Protein AF-A0A6S7HKX4-F1 (afdb_monomer_lite)

Secondary structure (DSSP, 8-state):
------------TT-PPPPPPPPTTS--S----S---------TT--GGGSHHHHHHHHHHHHHHHHHHHHHHHHHHHTS-----SSPPPHHHHHHHHHHHHHHHHHHHHHHHHHHHHHHHTTS-----

Radius of gyration: 35.09 Å; chains: 1; bounding box: 99×59×80 Å

InterPro domains:
  IPR011598 Myc-type, basic helix-loop-helix (bHLH) domain [PF00010] (57-106)
  IPR011598 Myc-type, basic helix-loop-helix (bHLH) domain [PS50888] (53-105)
  IPR011598 Myc-type, basic helix-loop-helix (bHLH) domain [SM00353] (59-111)
  IPR036638 Helix-loop-helix DNA-binding domain superfamily [G3DSA:4.10.280.10] (56-117)
  IPR036638 Helix-loop-helix DNA-binding domain superfamily [SSF47459] (55-114)
  IPR050283 E-box Binding Transcriptional Regulators [PTHR23349] (57-115)

Organism: Paramuricea clavata (NCBI:txid317549)

Sequence (129 aa):
MEYQDFTFSMPTCYQLGIPNEPSAAEIQGMAYPFPPQMVPVPHPLYDCNLEPAFIRKRNERERIRVRHVNEGYARLREHLPNEPTEKRMSKVETLRAAIRYIRRLELLLDNAKDKSVLSQKNATGDKEK

Foldseek 3Di:
DDDPPPPPDDPDPPPPDDPDDPPPVPPPDDDDPDDDPCPPDPDPVPPPCPPPVNVVVVVVVVVVVVVVVVVVLVVLVVPFPDDPDPDDDDPVRSVVRSVVVVVVVVVVVVVVVVVVVVVVVVPPDDDDD

pLDDT: mean 70.92, std 21.26, range [34.69, 98.44]

Structure (mmCIF, N/CA/C/O backbone):
data_AF-A0A6S7HKX4-F1
#
_entry.id   AF-A0A6S7HKX4-F1
#
loop_
_atom_site.group_PDB
_atom_site.id
_atom_site.type_symbol
_atom_site.label_atom_id
_atom_site.label_alt_id
_atom_site.label_comp_id
_atom_site.label_asym_id
_atom_site.label_entity_id
_atom_site.label_seq_id
_atom_site.pdbx_PDB_ins_code
_atom_site.Cartn_x
_atom_site.Cartn_y
_atom_site.Cartn_z
_atom_site.occupancy
_atom_site.B_iso_or_equiv
_atom_site.auth_seq_id
_atom_site.auth_comp_id
_atom_site.auth_asym_id
_atom_site.auth_atom_id
_atom_site.pdbx_PDB_model_num
ATOM 1 N N . MET A 1 1 ? 14.867 16.186 -35.378 1.00 38.22 1 MET A N 1
ATOM 2 C CA . MET A 1 1 ? 14.187 15.729 -34.150 1.00 38.22 1 MET A CA 1
ATOM 3 C C . MET A 1 1 ? 15.170 14.799 -33.463 1.00 38.22 1 MET A C 1
ATOM 5 O O . MET A 1 1 ? 15.219 13.622 -33.785 1.00 38.22 1 MET A O 1
ATOM 9 N N . GLU A 1 2 ? 16.079 15.380 -32.682 1.00 34.69 2 GLU A N 1
ATOM 10 C CA . GLU A 1 2 ? 17.159 14.640 -32.028 1.00 34.69 2 GLU A CA 1
ATOM 11 C C . GLU A 1 2 ? 16.598 13.917 -30.806 1.00 34.69 2 GLU A C 1
ATOM 13 O O . GLU A 1 2 ? 16.015 14.543 -29.919 1.00 34.69 2 GLU A O 1
ATOM 18 N N . TYR A 1 3 ? 16.733 12.595 -30.778 1.00 47.16 3 TYR A N 1
ATOM 19 C CA . TYR A 1 3 ? 16.502 11.834 -29.561 1.00 47.16 3 TYR A CA 1
ATOM 20 C C . TYR A 1 3 ? 17.735 12.007 -28.679 1.00 47.16 3 TYR A C 1
ATOM 22 O O . TYR A 1 3 ? 18.819 11.561 -29.035 1.00 47.16 3 TYR A O 1
ATOM 30 N N . GLN A 1 4 ? 17.568 12.687 -27.544 1.00 40.19 4 GLN A N 1
ATOM 31 C CA . GLN A 1 4 ? 18.580 12.719 -26.495 1.00 40.19 4 GLN A CA 1
ATOM 32 C C . GLN A 1 4 ? 18.827 11.293 -25.999 1.00 40.19 4 GLN A C 1
ATOM 34 O O . GLN A 1 4 ? 17.922 10.645 -25.463 1.00 40.19 4 GLN A O 1
ATOM 39 N N . ASP A 1 5 ? 20.063 10.833 -26.170 1.00 42.28 5 ASP A N 1
ATOM 40 C CA . ASP A 1 5 ? 20.596 9.597 -25.613 1.00 42.28 5 ASP A CA 1
ATOM 41 C C . ASP A 1 5 ? 20.592 9.659 -24.079 1.00 42.28 5 ASP A C 1
ATOM 43 O O . ASP A 1 5 ? 21.589 9.955 -23.425 1.00 42.28 5 ASP A O 1
ATOM 47 N N . PHE A 1 6 ? 19.453 9.335 -23.467 1.00 45.53 6 PHE A N 1
ATOM 48 C CA . PHE A 1 6 ? 19.418 8.917 -22.071 1.00 45.53 6 PHE A CA 1
ATOM 49 C C . PHE A 1 6 ? 19.879 7.462 -21.989 1.00 45.53 6 PHE A C 1
ATOM 51 O O . PHE A 1 6 ? 19.098 6.546 -21.717 1.00 45.53 6 PHE A O 1
ATOM 58 N N . THR A 1 7 ? 21.177 7.243 -22.208 1.00 43.38 7 THR A N 1
ATOM 59 C CA . THR A 1 7 ? 21.858 6.026 -21.768 1.00 43.38 7 THR A CA 1
ATOM 60 C C . THR A 1 7 ? 21.857 6.023 -20.242 1.00 43.38 7 THR A C 1
ATOM 62 O O . THR A 1 7 ? 22.804 6.454 -19.584 1.00 43.38 7 THR A O 1
ATOM 65 N N . PHE A 1 8 ? 20.745 5.580 -19.659 1.00 43.91 8 PHE A N 1
ATOM 66 C CA . PHE A 1 8 ? 20.685 5.205 -18.258 1.00 43.91 8 PHE A CA 1
ATOM 67 C C . PHE A 1 8 ? 21.740 4.116 -18.051 1.00 43.91 8 PHE A C 1
ATOM 69 O O . PHE A 1 8 ? 21.613 3.024 -18.603 1.00 43.91 8 PHE A O 1
ATOM 76 N N . SER A 1 9 ? 22.805 4.470 -17.331 1.00 47.94 9 SER A N 1
ATOM 77 C CA . SER A 1 9 ? 23.924 3.610 -16.953 1.00 47.94 9 SER A CA 1
ATOM 78 C C . SER A 1 9 ? 23.445 2.182 -16.660 1.00 47.94 9 SER A C 1
ATOM 80 O O . SER A 1 9 ? 22.781 1.922 -15.656 1.00 47.94 9 SER A O 1
ATOM 82 N N . MET A 1 10 ? 23.734 1.262 -17.583 1.00 40.25 10 MET A N 1
ATOM 83 C CA . MET A 1 10 ? 23.580 -0.171 -17.358 1.00 40.25 10 MET A CA 1
ATOM 84 C C . MET A 1 10 ? 24.745 -0.605 -16.462 1.00 40.25 10 MET A C 1
ATOM 86 O O . MET A 1 10 ? 25.899 -0.402 -16.848 1.00 40.25 10 MET A O 1
ATOM 90 N N . PRO A 1 11 ? 24.488 -1.157 -15.264 1.00 45.47 11 PRO A N 1
ATOM 91 C CA . PRO A 1 11 ? 25.556 -1.573 -14.374 1.00 45.47 11 PRO A CA 1
ATOM 92 C C . PRO A 1 11 ? 26.277 -2.777 -14.988 1.00 45.47 11 PRO A C 1
ATOM 94 O O . PRO A 1 11 ? 25.667 -3.813 -15.229 1.00 45.47 11 PRO A O 1
ATOM 97 N N . THR A 1 12 ? 27.557 -2.554 -15.278 1.00 52.22 12 THR A N 1
ATOM 98 C CA . THR A 1 12 ? 28.757 -3.409 -15.424 1.00 52.22 12 THR A CA 1
ATOM 99 C C . THR A 1 12 ? 28.710 -4.923 -15.115 1.00 52.22 12 THR A C 1
ATOM 101 O O . THR A 1 12 ? 29.725 -5.493 -14.722 1.00 52.22 12 THR A O 1
ATOM 104 N N . CYS A 1 13 ? 27.616 -5.653 -15.328 1.00 49.75 13 CYS A N 1
ATOM 105 C CA . CYS A 1 13 ? 27.604 -7.107 -15.119 1.00 49.75 13 CYS A CA 1
ATOM 106 C C . CYS A 1 13 ? 28.313 -7.910 -16.228 1.00 49.75 13 CYS A C 1
ATOM 108 O O . CYS A 1 13 ? 28.471 -9.118 -16.084 1.00 49.75 13 CYS A O 1
ATOM 110 N N . TYR A 1 14 ? 28.798 -7.261 -17.295 1.00 47.81 14 TYR A N 1
ATOM 111 C CA . TYR A 1 14 ? 29.517 -7.919 -18.396 1.00 47.81 14 TYR A CA 1
ATOM 112 C C . TYR A 1 14 ? 31.052 -7.939 -18.254 1.00 47.81 14 TYR A C 1
ATOM 114 O O . TYR A 1 14 ? 31.738 -8.348 -19.184 1.00 47.81 14 TYR A O 1
ATOM 122 N N . GLN A 1 15 ? 31.621 -7.550 -17.108 1.00 52.62 15 GLN A N 1
ATOM 123 C CA . GLN A 1 15 ? 33.061 -7.701 -16.835 1.00 52.62 15 GLN A CA 1
ATOM 124 C C . GLN A 1 15 ? 33.355 -8.983 -16.044 1.00 52.62 15 GLN A C 1
ATOM 126 O O . GLN A 1 15 ? 33.944 -8.947 -14.967 1.00 52.62 15 GLN A O 1
ATOM 131 N N . LEU A 1 16 ? 32.949 -10.136 -16.581 1.00 53.16 16 LEU A N 1
ATOM 132 C CA . LEU A 1 16 ? 33.543 -11.411 -16.181 1.00 53.16 16 LEU A CA 1
ATOM 133 C C . LEU A 1 16 ? 34.703 -11.695 -17.136 1.00 53.16 16 LEU A C 1
ATOM 135 O O . LEU A 1 16 ? 34.516 -11.773 -18.348 1.00 53.16 16 LEU A O 1
ATOM 139 N N . GLY A 1 17 ? 35.907 -11.734 -16.561 1.00 46.84 17 GLY A N 1
ATOM 140 C CA . GLY A 1 17 ? 37.186 -11.799 -17.257 1.00 46.84 17 GLY A CA 1
ATOM 141 C C . GLY A 1 17 ? 37.243 -12.881 -18.328 1.00 46.84 17 GLY A C 1
ATOM 142 O O . GLY A 1 17 ? 36.956 -14.047 -18.068 1.00 46.84 17 GLY A O 1
ATOM 143 N N . ILE A 1 18 ? 37.661 -12.474 -19.523 1.00 51.97 18 ILE A N 1
ATOM 144 C CA . ILE A 1 18 ? 38.105 -13.387 -20.571 1.00 51.97 18 ILE A CA 1
ATOM 145 C C . ILE A 1 18 ? 39.382 -14.070 -20.044 1.00 51.97 18 ILE A C 1
ATOM 147 O O . ILE A 1 18 ? 40.344 -13.358 -19.740 1.00 51.97 18 ILE A O 1
ATOM 151 N N . PRO A 1 19 ? 39.425 -15.407 -19.879 1.00 50.22 19 PRO A N 1
ATOM 152 C CA . PRO A 1 19 ? 40.683 -16.093 -19.632 1.00 50.22 19 PRO A CA 1
ATOM 153 C C . PRO A 1 19 ? 41.577 -15.937 -20.866 1.00 50.22 19 PRO A C 1
ATOM 155 O O . PRO A 1 19 ? 41.104 -16.037 -21.994 1.00 50.22 19 PRO A O 1
ATOM 158 N N . ASN A 1 20 ? 42.861 -15.668 -20.641 1.00 56.69 20 ASN A N 1
ATOM 159 C CA . ASN A 1 20 ? 43.875 -15.547 -21.684 1.00 56.69 20 ASN A CA 1
ATOM 160 C C . ASN A 1 20 ? 43.889 -16.826 -22.545 1.00 56.69 20 ASN A C 1
ATOM 162 O O . ASN A 1 20 ? 44.143 -17.907 -22.013 1.00 56.69 20 ASN A O 1
ATOM 166 N N . GLU A 1 21 ? 43.587 -16.708 -23.840 1.00 54.16 21 GLU A N 1
ATOM 167 C CA . GLU A 1 21 ? 43.734 -17.803 -24.805 1.00 54.16 21 GLU A CA 1
ATOM 168 C C . GLU A 1 21 ? 45.199 -18.270 -24.794 1.00 54.16 21 GLU A C 1
ATOM 170 O O . GLU A 1 21 ? 46.097 -17.443 -25.002 1.00 54.16 21 GLU A O 1
ATOM 175 N N . PRO A 1 22 ? 45.496 -19.556 -24.536 1.00 51.69 22 PRO A N 1
ATOM 176 C CA . PRO A 1 22 ? 46.855 -20.043 -24.686 1.00 51.69 22 PRO A CA 1
ATOM 177 C C . PRO A 1 22 ? 47.254 -19.926 -26.161 1.00 51.69 22 PRO A C 1
ATOM 179 O O . PRO A 1 22 ? 46.517 -20.320 -27.066 1.00 51.69 22 PRO A O 1
ATOM 182 N N . SER A 1 23 ? 48.430 -19.348 -26.403 1.00 49.41 23 SER A N 1
ATOM 183 C CA . SER A 1 23 ? 49.015 -19.229 -27.739 1.00 49.41 23 SER A CA 1
ATOM 184 C C . SER A 1 23 ? 49.030 -20.593 -28.436 1.00 49.41 23 SER A C 1
ATOM 186 O O . SER A 1 23 ? 49.363 -21.607 -27.821 1.00 49.41 23 SER A O 1
ATOM 188 N N . ALA A 1 24 ? 48.728 -20.607 -29.738 1.00 49.25 24 ALA A N 1
ATOM 189 C CA . ALA A 1 24 ? 48.618 -21.794 -30.594 1.00 49.25 24 ALA A CA 1
ATOM 190 C C . ALA A 1 24 ? 49.850 -22.733 -30.597 1.00 49.25 24 ALA A C 1
ATOM 192 O O . ALA A 1 24 ? 49.810 -23.799 -31.204 1.00 49.25 24 ALA A O 1
ATOM 193 N N . ALA A 1 25 ? 50.940 -22.357 -29.927 1.00 48.91 25 ALA A N 1
ATOM 194 C CA . ALA A 1 25 ? 52.178 -23.116 -29.827 1.00 48.91 25 ALA A CA 1
ATOM 195 C C . ALA A 1 25 ? 52.177 -24.241 -28.766 1.00 48.91 25 ALA A C 1
ATOM 197 O O . ALA A 1 25 ? 53.086 -25.066 -28.793 1.00 48.91 25 ALA A O 1
ATOM 198 N N . GLU A 1 26 ? 51.199 -24.321 -27.852 1.00 49.41 26 GLU A N 1
ATOM 199 C CA . GLU A 1 26 ? 51.186 -25.359 -26.794 1.00 49.41 26 GLU A CA 1
ATOM 200 C C . GLU A 1 26 ? 50.307 -26.588 -27.105 1.00 49.41 26 GLU A C 1
ATOM 202 O O . GLU A 1 26 ? 50.338 -27.579 -26.376 1.00 49.41 26 GLU A O 1
ATOM 207 N N . ILE A 1 27 ? 49.565 -26.591 -28.218 1.00 51.16 27 ILE A N 1
ATOM 208 C CA . ILE A 1 27 ? 48.670 -27.699 -28.596 1.00 51.16 27 ILE A CA 1
ATOM 209 C C . ILE A 1 27 ? 49.360 -28.614 -29.617 1.00 51.16 27 ILE A C 1
ATOM 211 O O . ILE A 1 27 ? 48.901 -28.783 -30.743 1.00 51.16 27 ILE A O 1
ATOM 215 N N . GLN A 1 28 ? 50.482 -29.224 -29.242 1.00 47.72 28 GLN A N 1
ATOM 216 C CA . GLN A 1 28 ? 51.114 -30.254 -30.070 1.00 47.72 28 GLN A CA 1
ATOM 217 C C . GLN A 1 28 ? 51.343 -31.518 -29.243 1.00 47.72 28 GLN A C 1
ATOM 219 O O . GLN A 1 28 ? 52.391 -31.693 -28.632 1.00 47.72 28 GLN A O 1
ATOM 224 N N . GLY A 1 29 ? 50.350 -32.418 -29.220 1.00 51.34 29 GLY A N 1
ATOM 225 C CA . GLY A 1 29 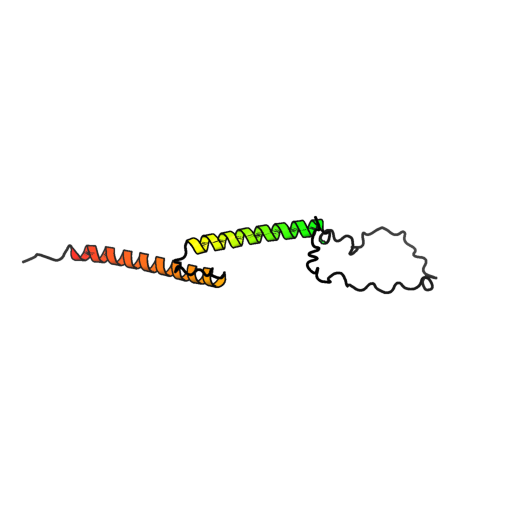? 50.610 -33.786 -28.753 1.00 51.34 29 GLY A CA 1
ATOM 226 C C . GLY A 1 29 ? 49.442 -34.669 -28.316 1.00 51.34 29 GLY A C 1
ATOM 227 O O . GLY A 1 29 ? 49.664 -35.864 -28.161 1.00 51.34 29 GLY A O 1
ATOM 228 N N . MET A 1 30 ? 48.217 -34.167 -28.132 1.00 43.97 30 MET A N 1
ATOM 229 C CA . MET A 1 30 ? 47.121 -35.008 -27.617 1.00 43.97 30 MET A CA 1
ATOM 230 C C . MET A 1 30 ? 46.098 -35.320 -28.712 1.00 43.97 30 MET A C 1
ATOM 232 O O . MET A 1 30 ? 45.178 -34.549 -28.974 1.00 43.97 30 MET A O 1
ATOM 236 N N . ALA A 1 31 ? 46.272 -36.468 -29.369 1.00 50.06 31 ALA A N 1
ATOM 237 C CA . ALA A 1 31 ? 45.249 -37.054 -30.226 1.00 50.06 31 ALA A CA 1
ATOM 238 C C . ALA A 1 31 ? 44.071 -37.523 -29.351 1.00 50.06 31 ALA A C 1
ATOM 240 O O . ALA A 1 31 ? 44.165 -38.538 -28.663 1.00 50.06 31 ALA A O 1
ATOM 241 N N . TYR A 1 32 ? 42.972 -36.765 -29.342 1.00 48.84 32 TYR A N 1
ATOM 242 C CA . TYR A 1 32 ? 41.739 -37.134 -28.642 1.00 48.84 32 TYR A CA 1
ATOM 243 C C . TYR A 1 32 ? 41.058 -38.321 -29.354 1.00 48.84 32 TYR A C 1
ATOM 245 O O . TYR A 1 32 ? 40.718 -38.195 -30.530 1.00 48.84 32 TYR A O 1
ATOM 253 N N . PRO A 1 33 ? 40.824 -39.467 -28.682 1.00 57.03 33 PRO A N 1
ATOM 254 C CA . PRO A 1 33 ? 40.364 -40.689 -29.344 1.00 57.03 33 PRO A CA 1
ATOM 255 C C . PRO A 1 33 ? 38.832 -40.836 -29.413 1.00 57.03 33 PRO A C 1
ATOM 257 O O . PRO A 1 33 ? 38.343 -41.926 -29.697 1.00 57.03 33 PRO A O 1
ATOM 260 N N . PHE A 1 34 ? 38.051 -39.778 -29.174 1.00 52.47 34 PHE A N 1
ATOM 261 C CA . PHE A 1 34 ? 36.586 -39.849 -29.211 1.00 52.47 34 PHE A CA 1
ATOM 262 C C . PHE A 1 34 ? 35.995 -38.759 -30.116 1.00 52.47 34 PHE A C 1
ATOM 264 O O . PHE A 1 34 ? 36.369 -37.594 -29.967 1.00 52.47 34 PHE A O 1
ATOM 271 N N . PRO A 1 35 ? 35.070 -39.099 -31.041 1.00 59.53 35 PRO A N 1
ATOM 272 C CA . PRO A 1 35 ? 34.358 -38.093 -31.819 1.00 59.53 35 PRO A CA 1
ATOM 273 C C . PRO A 1 35 ? 33.580 -37.178 -30.859 1.00 59.53 35 PRO A C 1
ATOM 275 O O . PRO A 1 35 ? 32.967 -37.691 -29.916 1.00 59.53 35 PRO A O 1
ATOM 278 N N . PRO A 1 36 ? 33.591 -35.847 -31.061 1.00 58.19 36 PRO A N 1
ATOM 279 C CA . PRO A 1 36 ? 32.891 -34.925 -30.181 1.00 58.19 36 PRO A CA 1
ATOM 280 C C . PRO A 1 36 ? 31.386 -35.161 -30.305 1.00 58.19 36 PRO A C 1
ATOM 282 O O . PRO A 1 36 ? 30.721 -34.655 -31.207 1.00 58.19 36 PRO A O 1
ATOM 285 N N . GLN A 1 37 ? 30.832 -35.941 -29.380 1.00 60.75 37 GLN A N 1
ATOM 286 C CA . GLN A 1 37 ? 29.413 -35.863 -29.089 1.00 60.75 37 GLN A CA 1
ATOM 287 C C . GLN A 1 37 ? 29.178 -34.462 -28.535 1.00 60.75 37 GLN A C 1
ATOM 289 O O . GLN A 1 37 ? 29.709 -34.108 -27.482 1.00 60.75 37 GLN A O 1
ATOM 294 N N . MET A 1 38 ? 28.439 -33.650 -29.290 1.00 52.06 38 MET A N 1
ATOM 295 C CA . MET A 1 38 ? 28.042 -32.300 -28.907 1.00 52.06 38 MET A CA 1
ATOM 296 C C . MET A 1 38 ? 27.066 -32.380 -27.732 1.00 52.06 38 MET A C 1
ATOM 298 O O . MET A 1 38 ? 25.859 -32.221 -27.894 1.00 52.06 38 MET A O 1
ATOM 302 N N . VAL A 1 39 ? 27.577 -32.657 -26.536 1.00 61.06 39 VAL A N 1
ATOM 303 C CA . VAL A 1 39 ? 26.872 -32.308 -25.308 1.00 61.06 39 VAL A CA 1
ATOM 304 C C . VAL A 1 39 ? 26.754 -30.782 -25.316 1.00 61.06 39 VAL A C 1
ATOM 306 O O . VAL A 1 39 ? 27.785 -30.114 -25.421 1.00 61.06 39 VAL A O 1
ATOM 309 N N . PRO A 1 40 ? 25.542 -30.194 -25.298 1.00 60.41 40 PRO A N 1
ATOM 310 C CA . PRO A 1 40 ? 25.404 -28.747 -25.277 1.00 60.41 40 PRO A CA 1
ATOM 311 C C . PRO A 1 40 ? 26.002 -28.244 -23.966 1.00 60.41 40 PRO A C 1
ATOM 313 O O . PRO A 1 40 ? 25.389 -28.344 -22.904 1.00 60.41 40 PRO A O 1
ATOM 316 N N . VAL A 1 41 ? 27.240 -27.762 -24.026 1.00 58.50 41 VAL A N 1
ATOM 317 C CA . VAL A 1 41 ? 27.864 -27.060 -22.911 1.00 58.50 41 VAL A CA 1
ATOM 318 C C . VAL A 1 41 ? 27.022 -25.803 -22.691 1.00 58.50 41 VAL A C 1
ATOM 320 O O . VAL A 1 41 ? 26.776 -25.090 -23.668 1.00 58.50 41 VAL A O 1
ATOM 323 N N . PRO A 1 42 ? 26.542 -25.523 -21.464 1.00 57.97 42 PRO A N 1
ATOM 324 C CA . PRO A 1 42 ? 25.842 -24.283 -21.155 1.00 57.97 42 PRO A CA 1
ATOM 325 C C . PRO A 1 42 ? 26.773 -23.099 -21.433 1.00 57.97 42 PRO A C 1
ATOM 327 O O . PRO A 1 42 ? 27.582 -22.701 -20.597 1.00 57.97 42 PRO A O 1
ATOM 330 N N . HIS A 1 43 ? 26.720 -22.578 -22.655 1.00 55.72 43 HIS A N 1
ATOM 331 C CA . HIS A 1 43 ? 27.510 -21.429 -23.050 1.00 55.72 43 HIS A CA 1
ATOM 332 C C . HIS A 1 43 ? 26.868 -20.183 -22.424 1.00 55.72 43 HIS A C 1
ATOM 334 O O . HIS A 1 43 ? 25.657 -20.004 -22.573 1.00 55.72 43 HIS A O 1
ATOM 340 N N . PRO A 1 44 ? 27.647 -19.279 -21.798 1.00 57.66 44 PRO A N 1
ATOM 341 C CA . PRO A 1 44 ? 27.145 -18.026 -21.215 1.00 57.66 44 PRO A CA 1
ATOM 342 C C . PRO A 1 44 ? 26.367 -17.139 -22.201 1.00 57.66 44 PRO A C 1
ATOM 344 O O . PRO A 1 44 ? 25.652 -16.231 -21.792 1.00 57.66 44 PRO A O 1
ATOM 347 N N . LEU A 1 45 ? 26.508 -17.406 -23.503 1.00 53.91 45 LEU A N 1
ATOM 348 C CA . LEU A 1 45 ? 25.839 -16.703 -24.596 1.00 53.91 45 LEU A CA 1
ATOM 349 C C . LEU A 1 45 ? 24.468 -17.294 -24.973 1.00 53.91 45 LEU A C 1
ATOM 351 O O . LEU A 1 45 ? 23.764 -16.703 -25.781 1.00 53.91 45 LEU A O 1
ATOM 355 N N . TYR A 1 46 ? 24.080 -18.437 -24.397 1.00 51.81 46 TYR A N 1
ATOM 356 C CA . TYR A 1 46 ? 22.788 -19.099 -24.628 1.00 51.81 46 TYR A CA 1
ATOM 357 C C . TYR A 1 46 ? 21.906 -19.148 -23.379 1.00 51.81 46 TYR A C 1
ATOM 359 O O . TYR A 1 46 ? 20.905 -19.868 -23.364 1.00 51.81 46 TYR A O 1
ATOM 367 N N . ASP A 1 47 ? 22.219 -18.370 -22.338 1.00 56.78 47 ASP A N 1
ATOM 368 C CA . ASP A 1 47 ? 21.228 -18.137 -21.296 1.00 56.78 47 ASP A CA 1
ATOM 369 C C . ASP A 1 47 ? 20.178 -17.174 -21.859 1.00 56.78 47 ASP A C 1
ATOM 371 O O . ASP A 1 47 ? 20.289 -15.952 -21.780 1.00 56.78 47 ASP A O 1
ATOM 375 N N . CYS A 1 48 ? 19.150 -17.744 -22.487 1.00 60.84 48 CYS A N 1
ATOM 376 C CA . CYS A 1 48 ? 18.013 -17.025 -23.051 1.00 60.84 48 CYS A CA 1
ATOM 377 C C . CYS A 1 48 ? 17.330 -16.106 -22.022 1.00 60.84 48 CYS A C 1
ATOM 379 O O . CYS A 1 48 ? 16.597 -15.198 -22.397 1.00 60.84 48 CYS A O 1
ATOM 381 N N . ASN A 1 49 ? 17.608 -16.259 -20.725 1.00 61.72 49 ASN A N 1
ATOM 382 C CA . ASN A 1 49 ? 17.166 -15.330 -19.690 1.00 61.72 49 ASN A CA 1
ATOM 383 C C . ASN A 1 49 ? 17.873 -13.955 -19.730 1.00 61.72 49 ASN A C 1
ATOM 385 O O . ASN A 1 49 ? 17.359 -13.009 -19.126 1.00 61.72 49 ASN A O 1
ATOM 389 N N . LEU A 1 50 ? 19.004 -13.824 -20.435 1.00 67.06 50 LEU A N 1
ATOM 390 C CA . LEU A 1 50 ? 19.798 -12.593 -20.578 1.00 67.06 50 LEU A CA 1
ATOM 391 C C . LEU A 1 50 ? 19.499 -11.812 -21.867 1.00 67.06 50 LEU A C 1
ATOM 393 O O . LEU A 1 50 ? 19.918 -10.660 -21.989 1.00 67.06 50 LEU A O 1
ATOM 397 N N . GLU A 1 51 ? 18.757 -12.389 -22.818 1.00 75.62 51 GLU A N 1
ATOM 398 C CA . GLU A 1 51 ? 18.395 -11.686 -24.053 1.00 75.62 51 GLU A CA 1
ATOM 399 C C . GLU A 1 51 ? 17.661 -10.374 -23.703 1.00 75.62 51 GLU A C 1
ATOM 401 O O . GLU A 1 51 ? 16.709 -10.384 -22.901 1.00 75.62 51 GLU A O 1
ATOM 406 N N . PRO A 1 52 ? 17.986 -9.246 -24.359 1.00 81.12 52 PRO A N 1
ATOM 407 C CA . PRO A 1 52 ? 17.323 -7.972 -24.100 1.00 81.12 52 PRO A CA 1
ATOM 408 C C . PRO A 1 52 ? 15.788 -8.049 -24.178 1.00 81.12 52 PRO A C 1
ATOM 410 O O . PRO A 1 52 ? 15.090 -7.349 -23.444 1.00 81.12 52 PRO A O 1
ATOM 413 N N . ALA A 1 53 ? 15.232 -8.911 -25.038 1.00 82.50 53 ALA A N 1
ATOM 414 C CA . ALA A 1 53 ? 13.788 -9.118 -25.154 1.00 82.50 53 ALA A CA 1
ATOM 415 C C . ALA A 1 53 ? 13.168 -9.811 -23.925 1.00 82.50 53 ALA A C 1
ATOM 417 O O . ALA A 1 53 ? 12.118 -9.375 -23.438 1.00 82.50 53 ALA A O 1
ATOM 418 N N . PHE A 1 54 ? 13.819 -10.850 -23.394 1.00 83.31 54 PHE A N 1
ATOM 419 C CA . PHE A 1 54 ? 13.351 -11.577 -22.213 1.00 83.31 54 PHE A CA 1
ATOM 420 C C . PHE A 1 54 ? 13.443 -10.705 -20.951 1.00 83.31 54 PHE A C 1
ATOM 422 O O . PHE A 1 54 ? 12.480 -10.645 -20.176 1.00 83.31 54 PHE A O 1
ATOM 429 N N . ILE A 1 55 ? 14.521 -9.925 -20.803 1.00 86.88 55 ILE A N 1
ATOM 430 C CA . ILE A 1 55 ? 14.677 -8.947 -19.713 1.00 86.88 55 ILE A CA 1
ATOM 431 C C . ILE A 1 55 ? 13.576 -7.880 -19.768 1.00 86.88 55 ILE A C 1
ATOM 433 O O . ILE A 1 55 ? 12.921 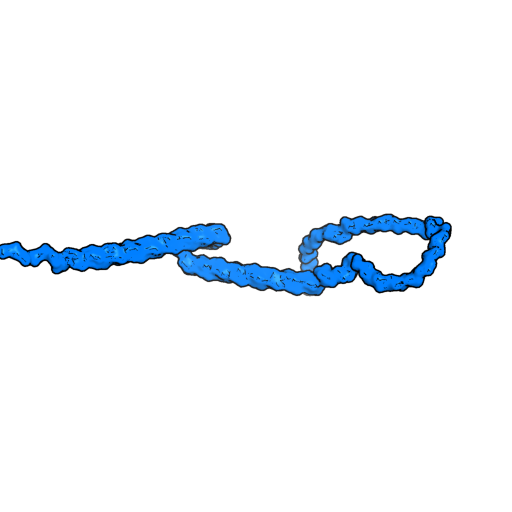-7.618 -18.756 1.00 86.88 55 ILE A O 1
ATOM 437 N N . ARG A 1 56 ? 13.306 -7.289 -20.945 1.00 88.50 56 ARG A N 1
ATOM 438 C CA . ARG A 1 56 ? 12.224 -6.297 -21.107 1.00 88.50 56 ARG A CA 1
ATOM 439 C C . ARG A 1 56 ? 10.866 -6.866 -20.701 1.00 88.50 56 ARG A C 1
ATOM 441 O O . ARG A 1 56 ? 10.144 -6.226 -19.940 1.00 88.50 56 ARG A O 1
ATOM 448 N N . LYS A 1 57 ? 10.541 -8.087 -21.141 1.00 90.31 57 LYS A N 1
ATOM 449 C CA . LYS A 1 57 ? 9.284 -8.766 -20.785 1.00 90.31 57 LYS A CA 1
ATOM 450 C C . LYS A 1 57 ? 9.171 -9.012 -19.277 1.00 90.31 57 LYS A C 1
ATOM 452 O O . LYS A 1 57 ? 8.099 -8.819 -18.704 1.00 90.31 57 LYS A O 1
ATOM 457 N N . ARG A 1 58 ? 10.263 -9.413 -18.614 1.00 91.88 58 ARG A N 1
ATOM 458 C CA . ARG A 1 58 ? 10.309 -9.577 -17.152 1.00 91.88 58 ARG A CA 1
ATOM 459 C C . ARG A 1 58 ? 10.106 -8.243 -16.426 1.00 91.88 58 ARG A C 1
ATOM 461 O O . ARG A 1 58 ? 9.291 -8.183 -15.507 1.00 91.88 58 ARG A O 1
ATOM 468 N N . ASN A 1 59 ? 10.802 -7.190 -16.849 1.00 95.94 59 ASN A N 1
ATOM 469 C CA . ASN A 1 59 ? 10.702 -5.861 -16.242 1.00 95.94 59 ASN A CA 1
ATOM 470 C C . ASN A 1 59 ? 9.300 -5.272 -16.393 1.00 95.94 59 ASN A C 1
ATOM 472 O O . ASN A 1 59 ? 8.789 -4.673 -15.451 1.00 95.94 59 ASN A O 1
ATOM 476 N N . GLU A 1 60 ? 8.656 -5.486 -17.540 1.00 96.31 60 GLU A N 1
ATOM 477 C CA . GLU A 1 60 ? 7.280 -5.044 -17.756 1.00 96.31 60 GLU A CA 1
ATOM 478 C C . GLU A 1 60 ? 6.313 -5.732 -16.788 1.00 96.31 60 GLU A C 1
ATOM 480 O O . GLU A 1 60 ? 5.519 -5.075 -16.118 1.00 96.31 60 GLU A O 1
ATOM 485 N N . ARG A 1 61 ? 6.440 -7.051 -16.605 1.00 97.69 61 ARG A N 1
ATOM 486 C CA . ARG A 1 61 ? 5.633 -7.775 -15.610 1.00 97.69 61 ARG A CA 1
ATOM 487 C C . ARG A 1 61 ? 5.822 -7.222 -14.198 1.00 97.69 61 ARG A C 1
ATOM 489 O O . ARG A 1 61 ? 4.844 -7.081 -13.465 1.00 97.69 61 ARG A O 1
ATOM 496 N N . GLU A 1 62 ? 7.057 -6.894 -13.824 1.00 97.62 62 GLU A N 1
ATOM 497 C CA . GLU A 1 62 ? 7.342 -6.323 -12.507 1.00 97.62 62 GLU A CA 1
ATOM 498 C C . GLU A 1 62 ? 6.764 -4.909 -12.355 1.00 97.62 62 GLU A C 1
ATOM 500 O O . GLU A 1 62 ? 6.181 -4.594 -11.317 1.00 97.62 62 GLU A O 1
ATOM 505 N N . ARG A 1 63 ? 6.813 -4.082 -13.408 1.00 98.25 63 ARG A N 1
ATOM 506 C CA . ARG A 1 63 ? 6.153 -2.766 -13.428 1.00 98.25 63 ARG A CA 1
ATOM 507 C C . ARG A 1 63 ? 4.650 -2.888 -13.198 1.00 98.25 63 ARG A C 1
ATOM 509 O O . ARG A 1 63 ? 4.116 -2.176 -12.348 1.00 98.25 63 ARG A O 1
ATOM 516 N N . ILE A 1 64 ? 3.981 -3.815 -13.886 1.00 98.31 64 ILE A N 1
ATOM 517 C CA . ILE A 1 64 ? 2.543 -4.074 -13.706 1.00 98.31 64 ILE A CA 1
ATOM 518 C C . ILE A 1 64 ? 2.235 -4.523 -12.274 1.00 98.31 64 ILE A C 1
ATOM 520 O O . ILE A 1 64 ? 1.318 -3.995 -11.643 1.00 98.31 64 ILE A O 1
ATOM 524 N N . ARG A 1 65 ? 3.029 -5.446 -11.718 1.00 98.44 65 ARG A N 1
ATOM 525 C CA . ARG A 1 65 ? 2.865 -5.908 -10.332 1.00 98.44 65 ARG A CA 1
ATOM 526 C C . ARG A 1 65 ? 2.971 -4.748 -9.336 1.00 98.44 65 ARG A C 1
ATOM 528 O O . ARG A 1 65 ? 2.119 -4.606 -8.459 1.00 98.44 65 ARG A O 1
ATOM 535 N N . VAL A 1 66 ? 3.993 -3.903 -9.483 1.00 98.25 66 VAL A N 1
ATOM 536 C CA . VAL A 1 66 ? 4.211 -2.734 -8.618 1.00 98.25 66 VAL A CA 1
ATOM 537 C C . VAL A 1 66 ? 3.097 -1.701 -8.787 1.00 98.25 66 VAL A C 1
ATOM 539 O O . VAL A 1 66 ? 2.652 -1.126 -7.790 1.00 98.25 66 VAL A O 1
ATOM 542 N N . ARG A 1 67 ? 2.603 -1.491 -10.014 1.00 98.25 67 ARG A N 1
ATOM 543 C CA . ARG A 1 67 ? 1.473 -0.598 -10.291 1.00 98.25 67 ARG A CA 1
ATOM 544 C C . ARG A 1 67 ? 0.231 -1.020 -9.504 1.00 98.25 67 ARG A C 1
ATOM 546 O O . ARG A 1 67 ? -0.296 -0.197 -8.761 1.00 98.25 67 ARG A O 1
ATOM 553 N N . HIS A 1 68 ? -0.152 -2.298 -9.555 1.00 98.25 68 HIS A N 1
ATOM 554 C CA . HIS A 1 68 ? -1.306 -2.811 -8.802 1.00 98.25 68 HIS A CA 1
ATOM 555 C C . HIS A 1 68 ? -1.152 -2.638 -7.282 1.00 98.25 68 HIS A C 1
ATOM 557 O O . HIS A 1 68 ? -2.108 -2.281 -6.592 1.00 98.25 68 HIS A O 1
ATOM 563 N N . VAL A 1 69 ? 0.056 -2.829 -6.738 1.00 98.31 69 VAL A N 1
ATOM 564 C CA . VAL A 1 69 ? 0.319 -2.556 -5.313 1.00 98.31 69 VAL A CA 1
ATOM 565 C C . VAL A 1 69 ? 0.123 -1.070 -4.999 1.00 98.31 69 VAL A C 1
ATOM 567 O O . VAL A 1 69 ? -0.524 -0.725 -4.011 1.00 98.31 69 VAL A O 1
ATOM 570 N N . ASN A 1 70 ? 0.664 -0.179 -5.830 1.00 97.75 70 ASN A N 1
ATOM 571 C CA . ASN A 1 70 ? 0.564 1.264 -5.616 1.00 97.75 70 ASN A CA 1
ATOM 572 C C . ASN A 1 70 ? -0.880 1.781 -5.747 1.00 97.75 70 ASN A C 1
ATOM 574 O O . ASN A 1 70 ? -1.273 2.647 -4.966 1.00 97.75 70 ASN A O 1
ATOM 578 N N . GLU A 1 71 ? -1.672 1.223 -6.666 1.00 97.94 71 GLU A N 1
ATOM 579 C CA . GLU A 1 71 ? -3.120 1.459 -6.765 1.00 97.94 71 GLU A CA 1
ATOM 580 C C . GLU A 1 71 ? -3.840 1.037 -5.475 1.00 97.94 71 GLU A C 1
ATOM 582 O O . GLU A 1 71 ? -4.658 1.789 -4.946 1.00 97.94 71 GLU A O 1
ATOM 587 N N . GLY A 1 72 ? -3.476 -0.115 -4.900 1.00 97.69 72 GLY A N 1
ATOM 588 C CA . GLY A 1 72 ? -3.978 -0.552 -3.595 1.00 97.69 72 GLY A CA 1
ATOM 589 C C . GLY A 1 72 ? -3.685 0.452 -2.474 1.00 97.69 72 GLY A C 1
ATOM 590 O O . GLY A 1 72 ? -4.5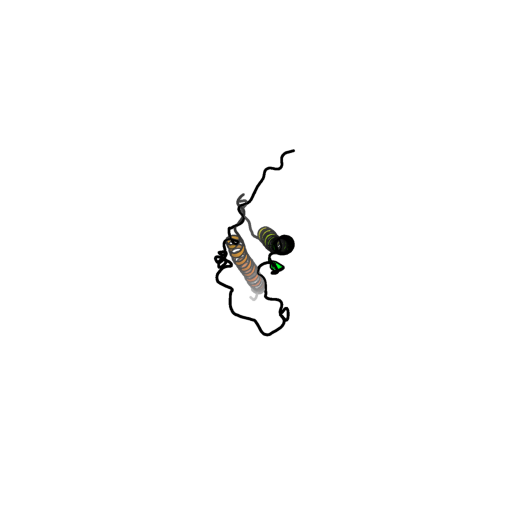82 0.802 -1.709 1.00 97.69 72 GLY A O 1
ATOM 591 N N . TYR A 1 73 ? -2.461 0.985 -2.414 1.00 97.25 73 TYR A N 1
ATOM 592 C CA . TYR A 1 73 ? -2.109 2.042 -1.458 1.00 97.25 73 TYR A CA 1
ATOM 593 C C . TYR A 1 73 ? -2.871 3.351 -1.699 1.00 97.25 73 TYR A C 1
ATOM 595 O O . TYR A 1 73 ? -3.158 4.063 -0.741 1.00 97.25 73 TYR A O 1
ATOM 603 N N . ALA A 1 74 ? -3.166 3.709 -2.952 1.00 94.88 74 ALA A N 1
ATOM 604 C CA . ALA A 1 74 ? -3.944 4.907 -3.265 1.00 94.88 74 ALA A CA 1
ATOM 605 C C . ALA A 1 74 ? -5.385 4.778 -2.754 1.00 94.88 74 ALA A C 1
ATOM 607 O O . ALA A 1 74 ? -5.831 5.650 -2.014 1.00 94.88 74 ALA A O 1
ATOM 608 N N . ARG A 1 75 ? -6.045 3.649 -3.044 1.00 95.88 75 ARG A N 1
ATOM 609 C CA . ARG A 1 75 ? -7.384 3.345 -2.515 1.00 95.88 75 ARG A CA 1
ATOM 610 C C . ARG A 1 75 ? -7.406 3.327 -0.993 1.00 95.88 75 ARG A C 1
ATOM 612 O O . ARG A 1 75 ? -8.321 3.869 -0.390 1.00 95.88 75 ARG A O 1
ATOM 619 N N . LEU A 1 76 ? -6.386 2.751 -0.355 1.00 96.19 76 LEU A N 1
ATOM 620 C CA . LEU A 1 76 ? -6.313 2.751 1.105 1.00 96.19 76 LEU A CA 1
ATOM 621 C C . LEU A 1 76 ? -6.300 4.179 1.666 1.00 96.19 76 LEU A C 1
ATOM 623 O O . LEU A 1 76 ? -7.031 4.451 2.606 1.00 96.19 76 LEU A O 1
ATOM 627 N N . ARG A 1 77 ? -5.530 5.101 1.069 1.00 94.50 77 ARG A N 1
ATOM 628 C CA . ARG A 1 77 ? -5.449 6.502 1.525 1.00 94.50 77 ARG A CA 1
ATOM 629 C C . ARG A 1 77 ? -6.766 7.264 1.417 1.00 94.50 77 ARG A C 1
ATOM 631 O O . ARG A 1 77 ? -6.998 8.134 2.244 1.00 94.50 77 ARG A O 1
ATOM 638 N N . GLU A 1 78 ? -7.606 6.944 0.437 1.00 93.06 78 GLU A N 1
ATOM 639 C CA . GLU A 1 78 ? -8.943 7.538 0.287 1.00 93.06 78 GLU A CA 1
ATOM 640 C C . GLU A 1 78 ? -9.852 7.232 1.487 1.00 93.06 78 GLU A C 1
ATOM 642 O O . GLU A 1 78 ? -10.660 8.062 1.885 1.00 93.06 78 GLU A O 1
ATOM 647 N N . HIS A 1 79 ? -9.672 6.063 2.107 1.00 93.75 79 HIS A N 1
ATOM 648 C CA . HIS A 1 79 ? -10.477 5.615 3.245 1.00 93.75 79 HIS A CA 1
ATOM 649 C C . HIS A 1 79 ? -9.906 6.054 4.597 1.00 93.75 79 HIS A C 1
ATOM 651 O O . HIS A 1 79 ? -10.511 5.793 5.636 1.00 93.75 79 HIS A O 1
ATOM 657 N N . LEU A 1 80 ? -8.718 6.661 4.616 1.00 93.31 80 LEU A N 1
ATOM 658 C CA . LEU A 1 80 ? -8.113 7.136 5.852 1.00 93.31 80 LEU A CA 1
ATOM 659 C C . LEU A 1 80 ? -8.637 8.530 6.197 1.00 93.31 80 LEU A C 1
ATOM 661 O O . LEU A 1 80 ? -8.791 9.363 5.303 1.00 93.31 80 LEU A O 1
ATOM 665 N N . PRO A 1 81 ? -8.866 8.818 7.489 1.00 88.94 81 PRO A N 1
ATOM 666 C CA . PRO A 1 81 ? -9.176 10.166 7.933 1.00 88.94 81 PRO A CA 1
ATOM 667 C C . PRO A 1 81 ? -7.935 11.037 7.712 1.00 88.94 81 PRO A C 1
ATOM 669 O O . PRO A 1 81 ? -6.974 10.977 8.482 1.00 88.94 81 PRO A O 1
ATOM 672 N N . ASN A 1 82 ? -7.939 11.800 6.623 1.00 72.50 82 ASN A N 1
ATOM 673 C CA . ASN A 1 82 ? -6.849 12.692 6.262 1.00 72.50 82 ASN A CA 1
ATOM 674 C C . ASN A 1 82 ? -7.163 14.101 6.773 1.00 72.50 82 ASN A C 1
ATOM 676 O O . ASN A 1 82 ? -8.209 14.667 6.461 1.00 72.50 82 ASN A O 1
ATOM 680 N N . GLU A 1 83 ? -6.234 14.679 7.529 1.00 61.59 83 GLU A N 1
ATOM 681 C CA . GLU A 1 83 ? -6.131 16.133 7.646 1.00 61.59 83 GLU A CA 1
ATOM 682 C C . GLU A 1 83 ? -5.748 16.671 6.251 1.00 61.59 83 GLU A C 1
ATOM 684 O O . GLU A 1 83 ? -5.007 15.978 5.543 1.00 61.59 83 GLU A O 1
ATOM 689 N N . PRO A 1 84 ? -6.255 17.831 5.790 1.00 59.47 84 PRO A N 1
ATOM 690 C CA . PRO A 1 84 ? -5.946 18.376 4.467 1.00 59.47 84 PRO A CA 1
ATOM 691 C C . PRO A 1 84 ? -4.496 18.878 4.416 1.00 59.47 84 PRO A C 1
ATOM 693 O O . PRO A 1 84 ? -4.214 20.068 4.351 1.00 59.47 84 PRO A O 1
ATOM 696 N N . THR A 1 85 ? -3.545 17.956 4.491 1.00 61.50 85 THR A N 1
ATOM 697 C CA . THR A 1 85 ? -2.133 18.216 4.276 1.00 61.50 85 THR A CA 1
ATOM 698 C C . THR A 1 85 ? -1.846 17.921 2.812 1.00 61.50 85 THR A C 1
ATOM 700 O O . THR A 1 85 ? -2.088 16.814 2.336 1.00 61.50 85 THR A O 1
ATOM 703 N N . GLU A 1 86 ? -1.264 18.877 2.093 1.00 67.81 86 GLU A N 1
ATOM 704 C CA . GLU A 1 86 ? -0.830 18.704 0.694 1.00 67.81 86 GLU A CA 1
ATOM 705 C C . GLU A 1 86 ? 0.174 17.540 0.514 1.00 67.81 86 GLU A C 1
ATOM 707 O O . GLU A 1 86 ? 0.443 17.066 -0.592 1.00 67.81 86 GLU A O 1
ATOM 712 N N . LYS A 1 87 ? 0.730 17.033 1.622 1.00 81.00 87 LYS A N 1
ATOM 713 C CA . LYS A 1 87 ? 1.731 15.972 1.661 1.00 81.00 87 LYS A CA 1
ATOM 714 C C . LYS A 1 87 ? 1.112 14.573 1.586 1.00 81.00 87 LYS A C 1
ATOM 716 O O . LYS A 1 87 ? 0.420 14.113 2.490 1.00 81.00 87 LYS A O 1
ATOM 721 N N . ARG A 1 88 ? 1.500 13.816 0.554 1.00 84.38 88 ARG A N 1
ATOM 722 C CA . ARG A 1 88 ? 1.167 12.387 0.414 1.00 84.38 88 ARG A CA 1
ATOM 723 C C . ARG A 1 88 ? 1.839 11.550 1.508 1.00 84.38 88 ARG A C 1
ATOM 725 O O . ARG A 1 88 ? 3.060 11.580 1.652 1.00 84.38 88 ARG A O 1
ATOM 732 N N . MET A 1 89 ? 1.058 10.723 2.203 1.00 88.56 89 MET A N 1
ATOM 733 C CA . MET A 1 89 ? 1.571 9.776 3.20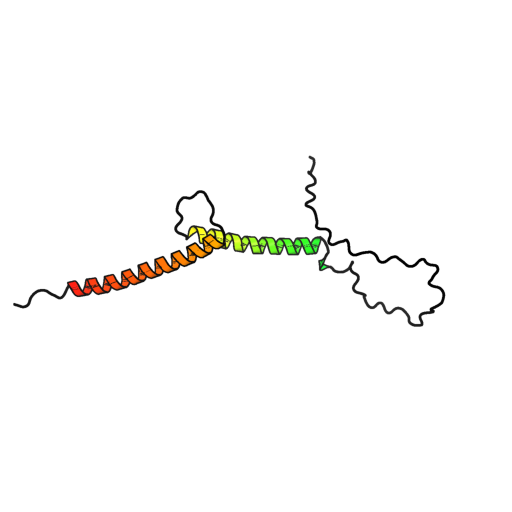1 1.00 88.56 89 MET A CA 1
ATOM 734 C C . MET A 1 89 ? 2.487 8.710 2.579 1.00 88.56 89 MET A C 1
ATOM 736 O O . MET A 1 89 ? 2.167 8.126 1.535 1.00 88.56 89 MET A O 1
ATOM 740 N N . SER A 1 90 ? 3.588 8.370 3.252 1.00 94.25 90 SER A N 1
ATOM 741 C CA . SER A 1 90 ? 4.451 7.242 2.874 1.00 94.25 90 SER A CA 1
ATOM 742 C C . SER A 1 90 ? 3.744 5.890 3.057 1.00 94.25 90 SER A C 1
ATOM 744 O O . SER A 1 90 ? 2.677 5.801 3.670 1.00 94.25 90 SER A O 1
ATOM 746 N N . LYS A 1 91 ? 4.329 4.801 2.533 1.00 95.25 91 LYS A N 1
ATOM 747 C CA . 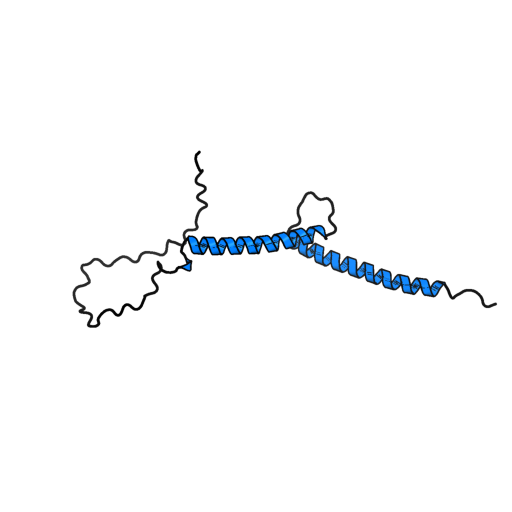LYS A 1 91 ? 3.759 3.444 2.661 1.00 95.25 91 LYS A CA 1
ATOM 748 C C . LYS A 1 91 ? 3.585 3.038 4.127 1.00 95.25 91 LYS A C 1
ATOM 750 O O . LYS A 1 91 ? 2.500 2.630 4.524 1.00 95.25 91 LYS A O 1
ATOM 755 N N . VAL A 1 92 ? 4.628 3.211 4.939 1.00 96.88 92 VAL A N 1
ATOM 756 C CA . VAL A 1 92 ? 4.609 2.838 6.362 1.00 96.88 92 VAL A CA 1
ATOM 757 C C . VAL A 1 92 ? 3.608 3.689 7.139 1.00 96.88 92 VAL A C 1
ATOM 759 O O . VAL A 1 92 ? 2.845 3.156 7.941 1.00 96.88 92 VAL A O 1
ATOM 762 N N . GLU A 1 93 ? 3.563 4.998 6.886 1.00 94.38 93 GLU A N 1
ATOM 763 C CA . GLU A 1 93 ? 2.585 5.884 7.525 1.00 94.38 93 GLU A CA 1
ATOM 764 C C . GLU A 1 93 ? 1.152 5.500 7.155 1.00 94.38 93 GLU A C 1
ATOM 766 O O . GLU A 1 93 ? 0.302 5.441 8.041 1.00 94.38 93 GLU A O 1
ATOM 771 N N . THR A 1 94 ? 0.903 5.183 5.878 1.00 95.62 94 THR A N 1
ATOM 772 C CA . THR A 1 94 ? -0.414 4.742 5.390 1.00 95.62 94 THR A CA 1
ATOM 773 C C . THR A 1 94 ? -0.867 3.488 6.145 1.00 95.62 94 THR A C 1
ATOM 775 O O . THR A 1 94 ? -1.977 3.449 6.667 1.00 95.62 94 THR A O 1
ATOM 778 N N . LEU A 1 95 ? 0.009 2.484 6.286 1.00 97.56 95 LEU A N 1
ATOM 779 C CA . LEU A 1 95 ? -0.312 1.260 7.032 1.00 97.56 95 LEU A CA 1
ATOM 780 C C . LE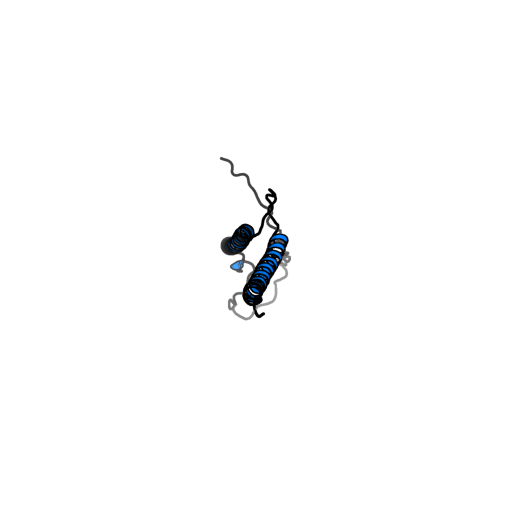U A 1 95 ? -0.565 1.537 8.519 1.00 97.56 95 LEU A C 1
ATOM 782 O O . LEU A 1 95 ? -1.532 1.039 9.092 1.00 97.56 95 LEU A O 1
ATOM 786 N N . ARG A 1 96 ? 0.277 2.363 9.151 1.00 96.38 96 ARG A N 1
ATOM 787 C CA . ARG A 1 96 ? 0.110 2.732 10.565 1.00 96.38 96 ARG A CA 1
ATOM 788 C C . ARG A 1 96 ? -1.206 3.472 10.804 1.00 96.38 96 ARG A C 1
ATOM 790 O O . ARG A 1 96 ? -1.858 3.223 11.814 1.00 96.38 96 ARG A O 1
ATOM 797 N N . ALA A 1 97 ? -1.596 4.372 9.905 1.00 94.88 97 ALA A N 1
ATOM 798 C CA . ALA A 1 97 ? -2.861 5.090 10.002 1.00 94.88 97 ALA A CA 1
ATOM 799 C C . ALA A 1 97 ? -4.069 4.171 9.797 1.00 94.88 97 ALA A C 1
ATOM 801 O O . ALA A 1 97 ? -5.016 4.273 10.570 1.00 94.88 97 ALA A O 1
ATOM 802 N N . ALA A 1 98 ? -4.001 3.220 8.861 1.00 97.19 98 ALA A N 1
ATOM 803 C CA . ALA A 1 98 ? -5.049 2.215 8.672 1.00 97.19 98 ALA A CA 1
ATOM 804 C C . ALA A 1 98 ? -5.309 1.397 9.943 1.00 97.19 98 ALA A C 1
ATOM 806 O O . ALA A 1 98 ? -6.449 1.297 10.385 1.00 97.19 98 ALA A O 1
ATOM 807 N N . ILE A 1 99 ? -4.251 0.895 10.589 1.00 97.62 99 ILE A N 1
ATOM 808 C CA . ILE A 1 99 ? -4.370 0.130 11.841 1.00 97.62 99 ILE A CA 1
ATOM 809 C C . ILE A 1 99 ? -5.025 0.974 12.940 1.00 97.62 99 ILE A C 1
ATOM 811 O O . ILE A 1 99 ? -5.917 0.500 13.642 1.00 97.62 99 ILE A O 1
ATOM 815 N N . ARG A 1 100 ? -4.601 2.236 13.099 1.00 96.25 100 ARG A N 1
ATOM 816 C CA . ARG A 1 100 ? -5.216 3.145 14.080 1.00 96.25 100 ARG A CA 1
ATOM 817 C C . ARG A 1 100 ? -6.684 3.412 13.764 1.00 96.25 100 ARG A C 1
ATOM 819 O O . ARG A 1 100 ? -7.489 3.476 14.687 1.00 96.25 100 ARG A O 1
ATOM 826 N N . TYR A 1 101 ? -7.019 3.574 12.488 1.00 96.62 101 TYR A N 1
ATOM 827 C CA . TYR A 1 101 ? -8.376 3.892 12.076 1.00 96.62 101 TYR A CA 1
ATOM 828 C C . TYR A 1 101 ? -9.332 2.722 12.311 1.00 96.62 101 TYR A C 1
ATOM 830 O O . TYR A 1 101 ? -10.380 2.931 12.910 1.00 96.62 101 TYR A O 1
ATOM 838 N N . ILE A 1 102 ? -8.927 1.493 11.975 1.00 97.31 102 ILE A N 1
ATOM 839 C CA . ILE A 1 102 ? -9.704 0.281 12.281 1.00 97.31 102 ILE A CA 1
ATOM 840 C C . ILE A 1 102 ? -10.009 0.206 13.784 1.00 97.31 102 ILE A C 1
ATOM 842 O O . ILE A 1 102 ? -11.175 0.170 14.165 1.00 97.31 102 ILE A O 1
ATOM 846 N N . ARG A 1 103 ? -8.985 0.323 14.642 1.00 97.19 103 ARG A N 1
ATOM 847 C CA . ARG A 1 103 ? -9.160 0.306 16.109 1.00 97.19 103 ARG A CA 1
ATOM 848 C C . ARG A 1 103 ? -10.095 1.401 16.616 1.00 97.19 103 ARG A C 1
ATOM 850 O O . ARG A 1 103 ? -10.836 1.209 17.576 1.00 97.19 103 ARG A O 1
ATOM 857 N N . ARG A 1 104 ? -10.052 2.582 15.992 1.00 95.62 104 ARG A N 1
ATOM 858 C CA . ARG A 1 104 ? -10.949 3.686 16.340 1.00 95.62 104 ARG A CA 1
ATOM 859 C C . ARG A 1 104 ? -12.396 3.359 15.980 1.00 95.62 104 ARG A C 1
ATOM 861 O O . ARG A 1 104 ? -13.280 3.676 16.771 1.00 95.62 104 ARG A O 1
ATOM 868 N N . LEU A 1 105 ? -12.634 2.764 14.815 1.00 96.12 105 LEU A N 1
ATOM 869 C CA . LEU A 1 105 ? -13.971 2.359 14.385 1.00 96.12 105 LEU A CA 1
ATOM 870 C C . LEU A 1 105 ? -14.537 1.259 15.293 1.00 96.12 105 LEU A C 1
ATOM 872 O O . LEU A 1 105 ? -15.681 1.376 15.720 1.00 96.12 105 LEU A O 1
ATOM 876 N N . GLU A 1 106 ? -13.729 0.262 15.659 1.00 96.31 106 GLU A N 1
ATOM 877 C CA . GLU A 1 106 ? -14.105 -0.789 16.620 1.00 96.31 106 GLU A CA 1
ATOM 878 C C . GLU A 1 106 ? -14.551 -0.185 17.960 1.00 96.31 106 GLU A C 1
ATOM 880 O O . GLU A 1 106 ? -15.666 -0.436 18.415 1.00 96.31 106 GLU A O 1
ATOM 885 N N . LEU A 1 107 ? -13.748 0.726 18.524 1.00 95.25 107 LEU A N 1
ATOM 886 C CA . LEU A 1 107 ? -14.085 1.428 19.765 1.00 95.25 107 LEU A CA 1
ATOM 887 C C . LEU A 1 107 ? -15.404 2.212 19.657 1.00 95.25 107 LEU A C 1
ATOM 889 O O . LEU A 1 107 ? -16.182 2.258 20.609 1.00 95.25 107 LEU A O 1
ATOM 893 N N . LEU A 1 108 ? -15.665 2.874 18.526 1.00 95.12 108 LEU A N 1
ATOM 894 C CA . LEU A 1 108 ? -16.912 3.619 18.327 1.00 95.12 108 LEU A CA 1
ATOM 895 C C . LEU A 1 108 ? -18.131 2.691 18.275 1.00 95.12 108 LEU A C 1
ATOM 897 O O . LEU A 1 108 ? -19.171 3.031 18.838 1.00 95.12 108 LEU A O 1
ATOM 901 N N . LEU A 1 109 ? -17.996 1.530 17.634 1.00 94.19 109 LEU A N 1
ATOM 902 C CA . LEU A 1 109 ? -19.063 0.536 17.548 1.00 94.19 109 LEU A CA 1
ATOM 903 C C . LEU A 1 109 ? -19.359 -0.107 18.906 1.00 94.19 109 LEU A C 1
ATOM 905 O O . LEU A 1 109 ? -20.527 -0.302 19.232 1.00 94.19 109 LEU A O 1
ATOM 909 N N . ASP A 1 110 ? -18.341 -0.391 19.715 1.00 92.38 110 ASP A N 1
ATOM 910 C CA . ASP A 1 110 ? -18.537 -0.985 21.041 1.00 92.38 110 ASP A CA 1
ATOM 911 C C . ASP A 1 110 ? -19.188 -0.002 22.021 1.00 92.38 110 ASP A C 1
ATOM 913 O O . ASP A 1 110 ? -20.201 -0.325 22.638 1.00 92.38 110 ASP A O 1
ATOM 917 N N . ASN A 1 111 ? -18.734 1.255 22.042 1.00 86.38 111 ASN A N 1
ATOM 918 C CA . ASN A 1 111 ? -19.392 2.303 22.829 1.00 86.38 111 ASN A CA 1
ATOM 919 C C . ASN A 1 111 ? -20.864 2.515 22.427 1.00 86.38 111 ASN A C 1
ATOM 921 O O . ASN A 1 111 ? -21.691 2.895 23.257 1.00 86.38 111 ASN A O 1
ATOM 925 N N . ALA A 1 112 ? -21.208 2.313 21.152 1.00 81.69 112 ALA A N 1
ATOM 926 C CA . ALA A 1 112 ? -22.589 2.415 20.689 1.00 81.69 112 ALA A CA 1
ATOM 927 C C . ALA A 1 112 ? -23.468 1.262 21.209 1.00 81.69 112 ALA A C 1
ATOM 929 O O . ALA A 1 112 ? -24.638 1.494 21.522 1.00 81.69 112 ALA A O 1
ATOM 930 N N . LYS A 1 113 ? -22.913 0.050 21.360 1.00 76.88 113 LYS A N 1
ATOM 931 C CA . LYS A 1 113 ? -23.611 -1.099 21.966 1.00 76.88 113 LYS A CA 1
ATOM 932 C C . LYS A 1 113 ? -23.881 -0.868 23.453 1.00 76.88 113 LYS A C 1
ATOM 934 O O . LYS A 1 113 ? -24.973 -1.160 23.927 1.00 76.88 113 LYS A O 1
ATOM 939 N N . ASP A 1 114 ? -22.939 -0.269 24.172 1.00 67.38 114 ASP A N 1
ATOM 940 C CA . ASP A 1 114 ? -23.106 -0.011 25.607 1.00 67.38 114 ASP A CA 1
ATOM 941 C C . ASP A 1 114 ? -24.170 1.067 25.889 1.00 67.38 114 ASP A C 1
ATOM 943 O O . ASP A 1 114 ? -24.911 0.998 26.875 1.00 67.38 114 ASP A O 1
ATOM 947 N N . LYS A 1 115 ? -24.319 2.049 24.988 1.00 60.97 115 LYS A N 1
ATOM 948 C CA . LYS A 1 115 ? -25.337 3.107 25.112 1.00 60.97 115 LYS A CA 1
ATOM 949 C C . LYS A 1 115 ? -26.765 2.633 24.833 1.00 60.97 115 LYS A C 1
ATOM 951 O O . LYS A 1 115 ? -27.692 3.177 25.437 1.00 60.97 115 LYS A O 1
ATOM 956 N N . SER A 1 116 ? -26.971 1.634 23.971 1.00 59.62 116 SER A N 1
ATOM 957 C CA . SER A 1 116 ? -28.315 1.084 23.729 1.00 59.62 116 SER A CA 1
ATOM 958 C C . SER A 1 116 ? -28.840 0.298 24.939 1.00 59.62 116 SER A C 1
ATOM 960 O O . SER A 1 116 ? -30.024 0.395 25.259 1.00 59.62 116 SER A O 1
ATOM 962 N N . VAL A 1 117 ? -27.955 -0.376 25.684 1.00 58.66 117 VAL A N 1
ATOM 963 C CA . VAL A 1 117 ? -28.300 -1.111 26.917 1.00 58.66 117 VAL A CA 1
ATOM 964 C C . VAL A 1 117 ? -28.647 -0.164 28.076 1.00 58.66 117 VAL A C 1
ATOM 966 O O . VAL A 1 117 ? -29.536 -0.463 28.875 1.00 58.66 117 VAL A O 1
ATOM 969 N N . LEU A 1 118 ? -27.996 1.001 28.172 1.00 56.91 118 LEU A N 1
ATOM 970 C CA . LEU A 1 118 ? -28.294 1.988 29.219 1.00 56.91 118 LEU A CA 1
ATOM 971 C C . LEU A 1 118 ? -29.619 2.734 28.969 1.00 56.91 118 LEU A C 1
ATOM 973 O O . LEU A 1 118 ? -30.338 3.041 29.916 1.00 56.91 118 LEU A O 1
ATOM 977 N N . SER A 1 119 ? -29.987 2.970 27.703 1.00 53.34 119 SER A N 1
ATOM 978 C CA . SER A 1 119 ? -31.259 3.625 27.348 1.00 53.34 119 SER A CA 1
ATOM 979 C C . SER A 1 119 ? -32.496 2.784 27.698 1.00 53.34 119 SER A C 1
ATOM 981 O O . SER A 1 119 ? -33.546 3.342 27.999 1.00 53.34 119 SER A O 1
ATOM 983 N N . GLN A 1 120 ? -32.380 1.451 27.746 1.00 52.31 120 GLN A N 1
ATOM 984 C CA . GLN A 1 120 ? -33.486 0.570 28.150 1.00 52.31 120 GLN A CA 1
ATOM 985 C C . GLN A 1 120 ? -33.700 0.505 29.675 1.00 52.31 120 GLN A C 1
ATOM 987 O O . GLN A 1 120 ? -34.807 0.218 30.123 1.00 52.31 120 GLN A O 1
ATOM 992 N N . LYS A 1 121 ? -32.681 0.811 30.492 1.00 49.31 121 LYS A N 1
ATOM 993 C CA . LYS A 1 121 ? -32.788 0.771 31.965 1.00 49.31 121 LYS A CA 1
ATOM 994 C C . LYS A 1 121 ? -33.441 2.018 32.568 1.00 49.31 121 LYS A C 1
ATOM 996 O O . LYS A 1 121 ? -34.011 1.935 33.649 1.00 49.31 121 LYS A O 1
ATOM 1001 N N . ASN A 1 122 ? -33.440 3.141 31.851 1.00 45.03 122 ASN A N 1
ATOM 1002 C CA . ASN A 1 122 ? -34.001 4.406 32.341 1.00 45.03 122 ASN A CA 1
ATOM 1003 C C . ASN A 1 122 ? -35.514 4.564 32.082 1.00 45.03 122 ASN A C 1
ATOM 1005 O O . ASN A 1 122 ? -36.079 5.594 32.430 1.00 45.03 122 ASN A O 1
ATOM 1009 N N . ALA A 1 123 ? -36.176 3.566 31.481 1.00 52.12 123 ALA A N 1
ATOM 1010 C CA . ALA A 1 123 ? -37.616 3.592 31.202 1.00 52.12 123 ALA A CA 1
ATOM 1011 C C . ALA A 1 123 ? -38.474 2.807 32.219 1.00 52.12 123 ALA A C 1
ATOM 1013 O O . ALA A 1 123 ? -39.695 2.805 32.098 1.00 52.12 123 ALA A O 1
ATOM 1014 N N . THR A 1 124 ? -37.868 2.146 33.216 1.00 52.22 124 THR A N 1
ATOM 1015 C CA . THR A 1 124 ? -38.581 1.218 34.124 1.00 52.22 124 THR A CA 1
ATOM 1016 C C . THR A 1 124 ? -38.256 1.491 35.594 1.00 52.22 124 THR A C 1
ATOM 1018 O O . THR A 1 124 ? -37.811 0.609 36.322 1.00 52.22 124 THR A O 1
ATOM 1021 N N . GLY A 1 125 ? -38.411 2.738 36.033 1.00 53.59 125 GLY A N 1
ATOM 1022 C CA . GLY A 1 125 ? -38.068 3.121 37.400 1.00 53.59 125 GLY A CA 1
ATOM 1023 C C . GLY A 1 125 ? -38.748 4.400 37.847 1.00 53.59 125 GLY A C 1
ATOM 1024 O O . GLY A 1 125 ? -38.064 5.320 38.271 1.00 53.59 125 GLY A O 1
ATOM 1025 N N . ASP A 1 126 ? -40.072 4.475 37.722 1.00 52.84 126 ASP A N 1
ATOM 1026 C CA . ASP A 1 126 ? -40.841 5.416 38.529 1.00 52.84 126 ASP A CA 1
ATOM 1027 C C . ASP A 1 126 ? -42.282 4.926 38.711 1.00 52.84 126 ASP A C 1
ATOM 1029 O O . ASP A 1 126 ? -42.936 4.541 37.739 1.00 52.84 126 ASP A O 1
ATOM 1033 N N . LYS A 1 127 ? -42.764 5.034 39.956 1.00 48.12 127 LYS A N 1
ATOM 1034 C CA . LYS A 1 127 ? -44.091 4.680 40.504 1.00 48.12 127 LYS A CA 1
ATOM 1035 C C . LYS A 1 127 ? -44.249 3.254 41.039 1.00 48.12 127 LYS A C 1
ATOM 1037 O O . LYS A 1 127 ? -44.778 2.388 40.361 1.00 48.12 127 LYS A O 1
ATOM 1042 N N . GLU A 1 128 ? -43.982 3.100 42.330 1.00 46.38 128 GLU A N 1
ATOM 1043 C CA . GLU A 1 128 ? -44.975 2.509 43.232 1.00 46.38 128 GLU A CA 1
ATOM 1044 C C . GLU A 1 128 ? -44.923 3.254 44.575 1.00 46.38 128 GLU A C 1
ATOM 1046 O O . GLU A 1 128 ? -43.857 3.467 45.153 1.00 46.38 128 GLU A O 1
ATOM 1051 N N . LYS A 1 129 ? -46.092 3.762 44.966 1.00 39.19 129 LYS A N 1
ATOM 1052 C CA . LYS A 1 129 ? -46.418 4.464 46.207 1.00 39.19 129 LYS A CA 1
ATOM 1053 C C . LYS A 1 129 ? -47.265 3.517 47.041 1.00 39.19 129 LYS A C 1
ATOM 1055 O O . LYS A 1 129 ? -48.112 2.844 46.414 1.00 39.19 129 LYS A O 1
#